Protein AF-A0ABD3V1Y6-F1 (afdb_monomer)

Nearest PDB structures (foldseek):
  3t9g-assembly1_A  TM=4.160E-01  e=3.809E-01  Caldicellulosiruptor bescii

Organism: Sinanodonta woodiana (NCBI:txid1069815)

Sequence (151 aa):
MRQFSLNNIMVISNGTMRQFSLNNMMVISNRTMRQFALNNMAVNSNGTMRQFSLSNMVVISNGTMRRFSLNNIMVISNGKMREFSLSNMVVISNGTMRQFLLNSIVVISNGTMRQFSLNNMVVISNETIFPEQYYGGHFKRDNETIFPSTI

Mean predicted aligned error: 8.96 Å

Radius of gyration: 16.03 Å; Cα contacts (8 Å, |Δi|>4): 454; chains: 1; bounding box: 45×22×50 Å

pLDDT: mean 75.28, std 14.56, range [29.75, 92.75]

Secondary structure (DSSP, 8-state):
------EEEEEEESS-EEEEEEEEEEEEESSEEEEEEEEEEEEEEEEEEEEEEEEEEEEEEEEEEEEEEEEEEEEEEEEEEEEEEEEEEEEEEEEEEEEEEEEEEEEEEES-EEEEEEEEEEEEESS-EE-SB--S-EEEESS--B-PPP-

Structure (mmCIF, N/CA/C/O backbone):
data_AF-A0ABD3V1Y6-F1
#
_entry.id   AF-A0ABD3V1Y6-F1
#
loop_
_atom_site.group_PDB
_atom_site.id
_atom_site.type_symbol
_atom_site.label_atom_id
_atom_site.label_alt_id
_atom_site.label_comp_id
_atom_site.label_asym_id
_atom_site.label_entity_id
_atom_site.label_seq_id
_atom_site.pdbx_PDB_ins_code
_atom_site.Cartn_x
_atom_site.Cartn_y
_atom_site.Cartn_z
_atom_site.occupancy
_atom_site.B_iso_or_equiv
_atom_site.auth_seq_id
_atom_site.auth_comp_id
_atom_site.auth_asym_id
_atom_site.auth_atom_id
_atom_site.pdbx_PDB_model_num
ATOM 1 N N . MET A 1 1 ? -1.406 -1.168 27.620 1.00 32.16 1 MET A N 1
ATOM 2 C CA . MET A 1 1 ? -2.220 -0.927 26.407 1.00 32.16 1 MET A CA 1
ATOM 3 C C . MET A 1 1 ? -3.362 -1.930 26.411 1.00 32.16 1 MET A C 1
ATOM 5 O O . MET A 1 1 ? -3.091 -3.091 26.677 1.00 32.16 1 MET A O 1
ATOM 9 N N . ARG A 1 2 ? -4.616 -1.504 26.213 1.00 29.75 2 ARG A N 1
ATOM 10 C CA . ARG A 1 2 ? -5.751 -2.434 26.085 1.00 29.75 2 ARG A CA 1
ATOM 11 C C . ARG A 1 2 ? -5.834 -2.874 24.625 1.00 29.75 2 ARG A C 1
ATOM 13 O O . ARG A 1 2 ? -6.000 -2.026 23.756 1.00 29.75 2 ARG A O 1
ATOM 20 N N . GLN A 1 3 ? -5.657 -4.164 24.369 1.00 36.34 3 GLN A N 1
ATOM 21 C CA . GLN A 1 3 ? -5.772 -4.744 23.0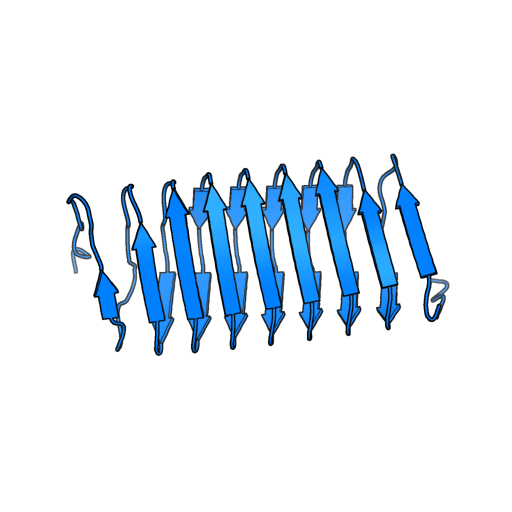35 1.00 36.34 3 GLN A CA 1
ATOM 22 C C . GLN A 1 3 ? -7.206 -5.252 22.871 1.00 36.34 3 GLN A C 1
ATOM 24 O O . GLN A 1 3 ? -7.644 -6.121 23.619 1.00 36.34 3 GLN A O 1
ATOM 29 N N . PHE A 1 4 ? -7.952 -4.665 21.939 1.00 41.97 4 PHE A N 1
ATOM 30 C CA . PHE A 1 4 ? -9.285 -5.134 21.569 1.00 41.97 4 PHE A CA 1
ATOM 31 C C . PHE A 1 4 ? -9.145 -6.066 20.364 1.00 41.97 4 PHE A C 1
ATOM 33 O O . PHE A 1 4 ? -8.499 -5.691 19.387 1.00 41.97 4 PHE A O 1
ATOM 40 N N . SER A 1 5 ? -9.728 -7.263 20.439 1.00 46.69 5 SER A N 1
ATOM 41 C CA . SER A 1 5 ? -9.890 -8.156 19.289 1.00 46.69 5 SER A CA 1
ATOM 42 C C . SER A 1 5 ? -11.350 -8.105 18.863 1.00 46.69 5 SER A C 1
ATOM 44 O O . SER A 1 5 ? -12.244 -8.383 19.662 1.00 46.69 5 SER A O 1
ATOM 46 N N . LEU A 1 6 ? -11.584 -7.668 17.633 1.00 54.22 6 LEU A N 1
ATOM 47 C CA . LEU A 1 6 ? -12.901 -7.408 17.076 1.00 54.22 6 LEU A CA 1
ATOM 48 C C . LEU A 1 6 ? -12.972 -8.111 15.718 1.00 54.22 6 LEU A C 1
ATOM 50 O O . LEU A 1 6 ? -12.095 -7.902 14.883 1.00 54.22 6 LEU A O 1
ATOM 54 N N . ASN A 1 7 ? -13.995 -8.942 15.519 1.00 60.78 7 ASN A N 1
ATOM 55 C CA . ASN A 1 7 ? -14.226 -9.682 14.277 1.00 60.78 7 ASN A CA 1
ATOM 56 C C . ASN A 1 7 ? -15.403 -9.048 13.519 1.00 60.78 7 ASN A C 1
ATOM 58 O O . ASN A 1 7 ? -16.429 -8.767 14.136 1.00 60.78 7 ASN A O 1
ATOM 62 N N . ASN A 1 8 ? -15.282 -8.877 12.197 1.00 65.94 8 ASN A N 1
ATOM 63 C CA . ASN A 1 8 ? -16.356 -8.415 11.300 1.00 65.94 8 ASN A CA 1
ATOM 64 C C . ASN A 1 8 ? -16.943 -7.044 11.669 1.00 65.94 8 ASN A C 1
ATOM 66 O O . ASN A 1 8 ? -18.152 -6.893 11.838 1.00 65.94 8 ASN A O 1
ATOM 70 N N . ILE A 1 9 ? -16.087 -6.029 11.790 1.00 74.88 9 ILE A N 1
ATOM 71 C CA . ILE A 1 9 ? -16.495 -4.673 12.184 1.00 74.88 9 ILE A CA 1
ATOM 72 C C . ILE A 1 9 ? -16.241 -3.662 11.068 1.00 74.88 9 ILE A C 1
ATOM 74 O O . ILE A 1 9 ? -15.256 -3.740 10.333 1.00 74.88 9 ILE A O 1
ATOM 78 N N . MET A 1 10 ? -17.130 -2.673 10.976 1.00 80.81 10 MET A N 1
ATOM 79 C CA . MET A 1 10 ? -16.896 -1.438 10.237 1.00 80.81 10 MET A CA 1
ATOM 80 C C . MET A 1 10 ? -16.490 -0.325 11.208 1.00 80.81 10 MET A C 1
ATOM 82 O O . MET A 1 10 ? -17.198 -0.055 12.176 1.00 80.81 10 MET A O 1
ATOM 86 N N . VAL A 1 11 ? -15.364 0.340 10.945 1.00 79.44 11 VAL A N 1
ATOM 87 C CA . VAL A 1 11 ? -14.901 1.502 11.719 1.00 79.44 11 VAL A CA 1
ATOM 88 C C . VAL A 1 11 ? -14.905 2.734 10.829 1.00 79.44 11 VAL A C 1
ATOM 90 O O . VAL A 1 11 ? -14.250 2.746 9.789 1.00 79.44 11 VAL A O 1
ATOM 93 N N . ILE A 1 12 ? -15.594 3.787 11.266 1.00 82.75 12 ILE A N 1
ATOM 94 C CA . ILE A 1 12 ? -15.594 5.097 10.610 1.00 82.75 12 ILE A CA 1
ATOM 95 C C . ILE A 1 12 ? -15.019 6.118 11.588 1.00 82.75 12 ILE A C 1
ATOM 97 O O . ILE A 1 12 ? -15.490 6.234 12.718 1.00 82.75 12 ILE A O 1
ATOM 101 N N . SER A 1 13 ? -13.991 6.859 11.172 1.00 80.69 13 SER A N 1
ATOM 102 C CA . SER A 1 13 ? -13.356 7.856 12.035 1.00 80.69 13 SER A CA 1
ATOM 103 C C . SER A 1 13 ? -12.923 9.118 11.298 1.00 80.69 13 SER A C 1
ATOM 105 O O . SER A 1 13 ? -12.153 9.083 10.338 1.00 80.69 13 SER A O 1
ATOM 107 N N . ASN A 1 14 ? -13.327 10.263 11.847 1.00 82.81 14 ASN A N 1
ATOM 108 C CA . ASN A 1 14 ? -12.812 11.585 11.474 1.00 82.81 14 ASN A CA 1
ATOM 109 C C . ASN A 1 14 ? -11.634 12.029 12.369 1.00 82.81 14 ASN A C 1
ATOM 111 O O . ASN A 1 14 ? -11.123 13.143 12.242 1.00 82.81 14 ASN A O 1
ATOM 115 N N . GLY A 1 15 ? -11.209 11.173 13.304 1.00 77.44 15 GLY A N 1
ATOM 116 C CA . GLY A 1 15 ? -10.147 11.434 14.271 1.00 77.44 15 GLY A CA 1
ATOM 117 C C . GLY A 1 15 ? -8.818 10.773 13.911 1.00 77.44 15 GLY A C 1
ATOM 118 O O . GLY A 1 15 ? -8.677 10.084 12.903 1.00 77.44 15 GLY A O 1
ATOM 119 N N . THR A 1 16 ? -7.812 10.981 14.763 1.00 80.25 16 THR A N 1
ATOM 120 C CA . THR A 1 16 ? -6.575 10.193 14.678 1.00 80.25 16 THR A CA 1
ATOM 121 C C . THR A 1 16 ? -6.826 8.815 15.278 1.00 80.25 16 THR A C 1
ATOM 123 O O . THR A 1 16 ? -7.204 8.727 16.442 1.00 80.25 16 THR A O 1
ATOM 126 N N . MET A 1 17 ? -6.559 7.752 14.521 1.00 78.75 17 MET A N 1
ATOM 127 C CA . MET A 1 17 ? -6.599 6.376 15.018 1.00 78.75 17 MET A CA 1
ATOM 128 C C . MET A 1 17 ? -5.179 5.853 15.237 1.00 78.75 17 MET A C 1
ATOM 130 O O . MET A 1 17 ? -4.288 6.058 14.405 1.00 78.75 17 MET A O 1
ATOM 134 N N . ARG A 1 18 ? -4.949 5.196 16.376 1.00 78.12 18 ARG A N 1
ATOM 135 C CA . ARG A 1 18 ? -3.648 4.632 16.754 1.00 78.12 18 ARG A CA 1
ATOM 136 C C . ARG A 1 18 ? -3.833 3.215 17.283 1.00 78.12 18 ARG A C 1
ATOM 138 O O . ARG A 1 18 ? -4.737 3.015 18.082 1.00 78.12 18 ARG A O 1
ATOM 145 N N . GLN A 1 19 ? -2.919 2.319 16.912 1.00 63.06 19 GLN A N 1
ATOM 146 C CA . GLN A 1 19 ? -2.707 1.010 17.544 1.00 63.06 19 GLN A CA 1
ATOM 147 C C . GLN A 1 19 ? -3.920 0.081 17.513 1.00 63.06 19 GLN A C 1
ATOM 149 O O . GLN A 1 19 ? -4.605 -0.103 18.516 1.00 63.06 19 GLN A O 1
ATOM 154 N N . PHE A 1 20 ? -4.127 -0.576 16.374 1.00 65.75 20 PHE A N 1
ATOM 155 C CA . PHE A 1 20 ? -5.102 -1.656 16.281 1.00 65.75 20 PHE A CA 1
ATOM 156 C C . PHE A 1 20 ? -4.499 -2.903 15.635 1.00 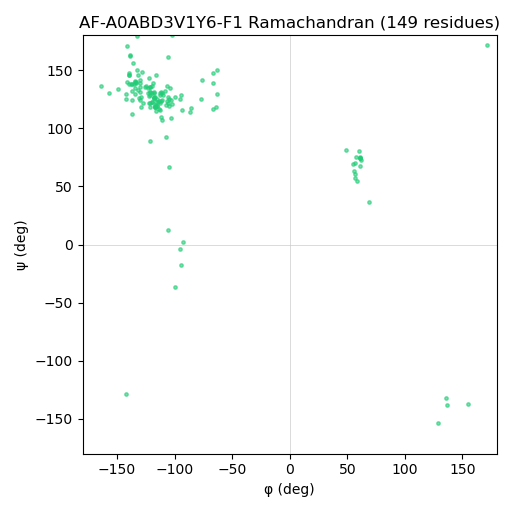65.75 20 PHE A C 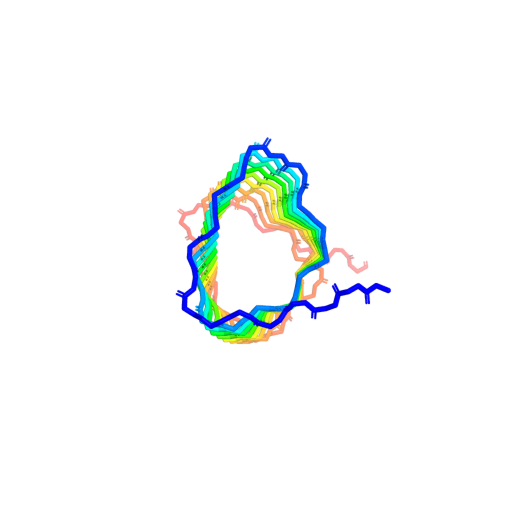1
ATOM 158 O O . PHE A 1 20 ? -3.721 -2.823 14.683 1.00 65.75 20 PHE A O 1
ATOM 165 N N . SER A 1 21 ? -4.898 -4.056 16.165 1.00 65.88 21 SER A N 1
ATOM 166 C CA . SER A 1 21 ? -4.747 -5.357 15.523 1.00 65.88 21 SER A CA 1
ATOM 167 C C . SER A 1 21 ? -6.149 -5.834 15.194 1.00 65.88 21 SER A C 1
ATOM 169 O O . SER A 1 21 ? -6.951 -5.998 16.111 1.00 65.88 21 SER A O 1
ATOM 171 N N . LEU A 1 22 ? -6.468 -5.985 13.913 1.00 66.81 22 LEU A N 1
ATOM 172 C CA . LEU A 1 22 ? -7.837 -6.248 13.467 1.00 66.81 22 LEU A CA 1
ATOM 173 C C . LEU A 1 22 ? -7.828 -7.366 12.426 1.00 66.81 22 LEU A C 1
ATOM 175 O O . LEU A 1 22 ? -6.942 -7.413 11.572 1.00 66.81 22 LEU A O 1
ATOM 179 N N . ASN A 1 23 ? -8.821 -8.247 12.505 1.00 68.88 23 ASN A N 1
ATOM 180 C CA . ASN A 1 23 ? -9.038 -9.329 11.550 1.00 68.88 23 ASN A CA 1
ATOM 181 C C . ASN A 1 23 ? -10.439 -9.172 10.948 1.00 68.88 23 ASN A C 1
ATOM 183 O O . ASN A 1 23 ? -11.397 -8.950 11.687 1.00 68.88 23 ASN A O 1
ATOM 187 N N . ASN A 1 24 ? -10.564 -9.326 9.626 1.00 68.88 24 ASN A N 1
ATOM 188 C CA . ASN A 1 24 ? -11.842 -9.289 8.901 1.00 68.88 24 ASN A CA 1
ATOM 189 C C . ASN A 1 24 ? -12.642 -7.989 9.123 1.00 68.88 24 ASN A C 1
ATOM 191 O O . ASN A 1 24 ? -13.671 -8.005 9.794 1.00 68.88 24 ASN A O 1
ATOM 195 N N . MET A 1 25 ? -12.194 -6.844 8.594 1.00 75.00 25 MET A N 1
ATOM 196 C CA . MET A 1 25 ? -12.893 -5.562 8.812 1.00 75.00 25 MET A CA 1
ATOM 197 C C . MET A 1 25 ? -12.937 -4.636 7.594 1.00 75.00 25 MET A C 1
ATOM 199 O O . MET A 1 25 ? -12.261 -4.841 6.587 1.00 75.00 25 MET A O 1
ATOM 203 N N . MET A 1 26 ? -13.730 -3.570 7.716 1.00 79.50 26 MET A N 1
ATOM 204 C CA . MET A 1 26 ? -13.686 -2.406 6.834 1.00 79.50 26 MET A CA 1
ATOM 205 C C . MET A 1 26 ? -13.366 -1.148 7.650 1.00 79.50 26 MET A C 1
ATOM 207 O O . MET A 1 26 ? -13.997 -0.892 8.675 1.00 79.50 26 MET A O 1
ATOM 211 N N . VAL A 1 27 ? -12.393 -0.349 7.207 1.00 81.38 27 VAL A N 1
ATOM 212 C CA . VAL A 1 27 ? -12.001 0.901 7.880 1.00 81.38 27 VAL A CA 1
ATOM 213 C C . VAL A 1 27 ? -12.149 2.079 6.930 1.00 81.38 27 VAL A C 1
ATOM 215 O O . VAL A 1 27 ? -11.595 2.058 5.835 1.00 81.38 27 VAL A O 1
ATOM 218 N N . ILE A 1 28 ? -12.841 3.126 7.377 1.00 83.69 28 ILE A N 1
ATOM 219 C CA . ILE A 1 28 ? -12.945 4.415 6.693 1.00 83.69 28 ILE A CA 1
ATOM 220 C C . ILE A 1 28 ? -12.371 5.501 7.607 1.00 83.69 28 ILE A C 1
ATOM 222 O O . ILE A 1 28 ? -12.827 5.680 8.739 1.00 83.69 28 ILE A O 1
ATOM 226 N N . SER A 1 29 ? -11.369 6.244 7.133 1.00 83.44 29 SER A N 1
ATOM 227 C CA . SER A 1 29 ? -10.757 7.331 7.906 1.00 83.44 29 SER A CA 1
ATOM 228 C C . SER A 1 29 ? -10.525 8.594 7.092 1.00 83.44 29 SER A C 1
ATOM 230 O O . SER A 1 29 ? -10.006 8.526 5.986 1.00 83.44 29 SER A O 1
ATOM 232 N N . ASN A 1 30 ? -10.817 9.755 7.682 1.00 85.00 30 ASN A N 1
ATOM 233 C CA . ASN A 1 30 ? -10.568 11.072 7.076 1.00 85.00 30 ASN A CA 1
ATOM 234 C C . ASN A 1 30 ? -9.368 11.824 7.683 1.00 85.00 30 ASN A C 1
ATOM 236 O O . ASN A 1 30 ? -9.222 13.031 7.483 1.00 85.00 30 ASN A O 1
ATOM 240 N N . ARG A 1 31 ? -8.526 11.160 8.489 1.00 86.12 31 ARG A N 1
ATOM 241 C CA . ARG A 1 31 ? -7.342 11.794 9.095 1.00 86.12 31 ARG A CA 1
ATOM 242 C C . ARG A 1 31 ? -6.140 10.854 9.159 1.00 86.12 31 ARG A C 1
ATOM 244 O O . ARG A 1 31 ? -5.665 10.358 8.144 1.00 86.12 31 ARG A O 1
ATOM 251 N N . THR A 1 32 ? -5.530 10.729 10.335 1.00 83.50 32 THR A N 1
ATOM 252 C CA . THR A 1 32 ? -4.256 10.044 10.512 1.00 83.50 32 THR A CA 1
ATOM 253 C C . THR A 1 32 ? -4.504 8.674 11.110 1.00 83.50 32 THR A C 1
ATOM 255 O O . THR A 1 32 ? -5.059 8.576 12.202 1.00 83.50 32 THR A O 1
ATOM 258 N N . MET A 1 33 ? -4.014 7.635 10.443 1.00 81.75 33 MET A N 1
ATOM 259 C CA . MET A 1 33 ? -3.964 6.279 10.972 1.00 81.75 33 MET A CA 1
ATOM 260 C C . MET A 1 33 ? -2.508 5.868 11.205 1.00 81.75 33 MET A C 1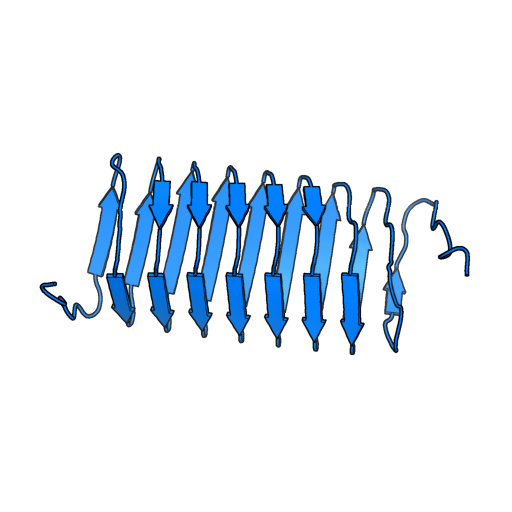
ATOM 262 O O . MET A 1 33 ? -1.646 6.074 10.345 1.00 81.75 33 MET A O 1
ATOM 266 N N . ARG A 1 34 ? -2.204 5.327 12.389 1.00 80.56 34 ARG A N 1
ATOM 267 C CA . ARG A 1 34 ? -0.853 4.872 12.753 1.00 80.56 34 ARG A CA 1
ATOM 268 C C . ARG A 1 34 ? -0.864 3.493 13.397 1.00 80.56 34 ARG A C 1
ATOM 270 O O . ARG A 1 34 ? -1.666 3.272 14.300 1.00 80.56 34 ARG A O 1
ATOM 277 N N . GLN A 1 35 ? 0.123 2.671 13.037 1.00 72.56 35 GLN A N 1
ATOM 278 C CA . GLN A 1 35 ? 0.445 1.401 13.702 1.00 72.56 35 GLN A CA 1
ATOM 279 C C . GLN A 1 35 ? -0.708 0.402 13.647 1.00 72.56 35 GLN A C 1
ATOM 281 O O . GLN A 1 35 ? -1.409 0.187 14.634 1.00 72.56 35 GLN A O 1
ATOM 286 N N . PHE A 1 36 ? -0.897 -0.193 12.477 1.00 69.50 36 PHE A N 1
ATOM 287 C CA . PHE A 1 36 ? -1.932 -1.195 12.262 1.00 69.50 36 PHE A CA 1
ATOM 288 C C . PHE A 1 36 ? -1.320 -2.499 11.753 1.00 69.50 36 PHE A C 1
ATOM 290 O O . PHE A 1 36 ? -0.496 -2.490 10.834 1.00 69.50 36 PHE A O 1
ATOM 297 N N . ALA A 1 37 ? -1.755 -3.609 12.341 1.00 70.31 37 ALA A N 1
ATOM 298 C CA . ALA A 1 37 ? -1.544 -4.952 11.817 1.00 70.31 37 ALA A CA 1
ATOM 299 C C . ALA A 1 37 ? -2.909 -5.512 11.415 1.00 70.31 37 ALA A C 1
ATOM 301 O O . ALA A 1 37 ? -3.800 -5.605 12.262 1.00 70.31 37 ALA A O 1
ATOM 302 N N . LEU A 1 38 ? -3.098 -5.794 10.127 1.00 69.56 38 LEU A N 1
ATOM 303 C CA . LEU A 1 38 ? -4.418 -6.115 9.584 1.00 69.56 38 LEU A CA 1
ATOM 304 C C . LEU A 1 38 ? -4.342 -7.330 8.666 1.00 69.56 38 LEU A C 1
ATOM 306 O O . LEU A 1 38 ? -3.468 -7.399 7.800 1.00 69.56 38 LEU A O 1
ATOM 310 N N . ASN A 1 39 ? -5.294 -8.242 8.833 1.00 74.50 39 ASN A N 1
ATOM 311 C CA . ASN A 1 39 ? -5.468 -9.400 7.963 1.00 74.50 39 ASN A CA 1
ATOM 312 C C . ASN A 1 39 ? -6.901 -9.421 7.419 1.00 74.50 39 ASN A C 1
ATOM 314 O O . ASN A 1 39 ? -7.848 -9.226 8.187 1.00 74.50 39 ASN A O 1
ATOM 318 N N . ASN A 1 40 ? -7.056 -9.696 6.119 1.00 73.69 40 ASN A N 1
ATOM 319 C CA . ASN A 1 40 ? -8.352 -9.824 5.438 1.00 73.69 40 ASN A CA 1
ATOM 320 C C . ASN A 1 40 ? -9.248 -8.577 5.572 1.00 73.69 40 ASN A C 1
ATOM 322 O O . ASN A 1 40 ? -10.335 -8.649 6.142 1.00 73.69 40 ASN A O 1
ATOM 326 N N . MET A 1 41 ? -8.822 -7.404 5.101 1.00 77.81 41 MET A N 1
ATOM 327 C CA . MET A 1 41 ? -9.613 -6.175 5.283 1.00 77.81 41 MET A CA 1
ATOM 328 C C . MET A 1 41 ? -9.647 -5.260 4.058 1.00 77.81 41 MET A C 1
ATOM 330 O O . MET A 1 41 ? -8.801 -5.328 3.165 1.00 77.81 41 MET A O 1
ATOM 334 N N . ALA A 1 42 ? -10.615 -4.342 4.071 1.00 82.38 42 ALA A N 1
ATOM 335 C CA . ALA A 1 42 ? -10.689 -3.203 3.164 1.00 82.38 42 ALA A CA 1
ATOM 336 C C . ALA A 1 42 ? -10.435 -1.895 3.931 1.00 82.38 42 ALA A C 1
ATOM 338 O O . ALA A 1 42 ? -11.048 -1.642 4.969 1.00 82.38 42 ALA A O 1
ATOM 339 N N . VAL A 1 43 ? -9.539 -1.046 3.426 1.00 84.12 43 VAL A N 1
ATOM 340 C CA . VAL A 1 43 ? -9.232 0.264 4.022 1.00 84.12 43 VAL A CA 1
ATOM 341 C C . VAL A 1 43 ? -9.491 1.360 3.000 1.00 84.12 43 VAL A C 1
ATOM 343 O O . VAL A 1 43 ? -8.939 1.321 1.906 1.00 84.12 43 VAL A O 1
ATOM 346 N N . ASN A 1 44 ? -10.280 2.361 3.380 1.00 87.88 44 ASN A N 1
ATOM 347 C CA . ASN A 1 44 ? -10.435 3.616 2.659 1.00 87.88 44 ASN A CA 1
ATOM 348 C C . ASN A 1 44 ? -9.947 4.771 3.544 1.00 87.88 44 ASN A C 1
ATOM 350 O O . ASN A 1 44 ? -10.463 4.997 4.639 1.00 87.88 44 ASN A O 1
ATOM 354 N N . SER A 1 45 ? -8.929 5.494 3.091 1.00 86.94 45 SER A N 1
ATOM 355 C CA . SER A 1 45 ? -8.331 6.588 3.849 1.00 86.94 45 SER A CA 1
ATOM 356 C C . SER A 1 45 ? -8.230 7.855 3.020 1.00 86.94 45 SER A C 1
ATOM 358 O O . SER A 1 45 ? -7.574 7.868 1.985 1.00 86.94 45 SER A O 1
ATOM 360 N N . ASN A 1 46 ? -8.747 8.960 3.542 1.00 89.44 46 ASN A N 1
ATOM 361 C CA . ASN A 1 46 ? -8.431 10.304 3.084 1.00 89.44 46 ASN A CA 1
ATOM 362 C C . ASN A 1 46 ? -7.548 10.996 4.132 1.00 89.44 46 ASN A C 1
ATOM 364 O O . ASN A 1 46 ? -8.045 11.541 5.113 1.00 89.44 46 ASN A O 1
ATOM 368 N N . GLY A 1 47 ? -6.225 10.910 3.989 1.00 88.19 47 GLY A N 1
ATOM 369 C CA . GLY A 1 47 ? -5.302 11.487 4.964 1.00 88.19 47 GLY A CA 1
ATOM 370 C C . GLY A 1 47 ? -3.929 10.824 5.010 1.00 88.19 47 GLY A C 1
ATOM 371 O O . GLY A 1 47 ? -3.293 10.585 3.986 1.00 88.19 47 GLY A O 1
ATOM 372 N N . THR A 1 48 ? -3.406 10.602 6.218 1.00 87.81 48 THR A N 1
ATOM 373 C CA . THR A 1 48 ? -2.048 10.068 6.411 1.00 87.81 48 THR A CA 1
ATOM 374 C C . THR A 1 48 ? -2.083 8.694 7.064 1.00 87.81 48 THR A C 1
ATOM 376 O O . THR A 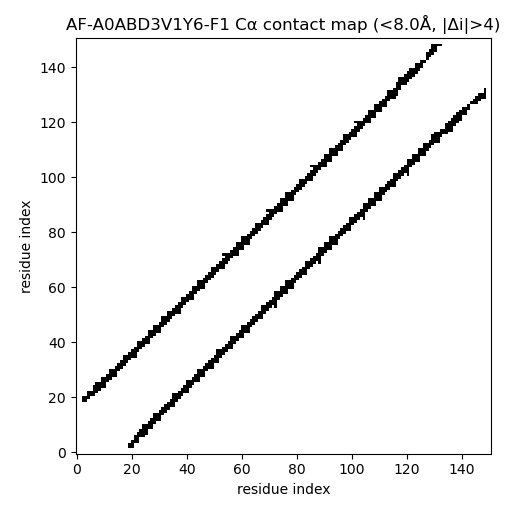1 48 ? -2.474 8.576 8.223 1.00 87.81 48 THR A O 1
ATOM 379 N N . MET A 1 49 ? -1.564 7.676 6.382 1.00 87.00 49 MET A N 1
ATOM 380 C CA . MET A 1 49 ? -1.365 6.339 6.941 1.00 87.00 49 MET A CA 1
ATOM 381 C C . MET A 1 49 ? 0.122 6.056 7.172 1.00 87.00 49 MET A C 1
ATOM 383 O O . MET A 1 49 ? 0.962 6.321 6.306 1.00 87.00 49 MET A O 1
ATOM 387 N N . ARG A 1 50 ? 0.476 5.548 8.358 1.00 86.62 50 ARG A N 1
ATOM 388 C CA . ARG A 1 50 ? 1.870 5.243 8.725 1.00 86.62 50 ARG A CA 1
ATOM 389 C C . ARG A 1 50 ? 2.008 3.918 9.459 1.00 86.62 50 ARG A C 1
ATOM 391 O O . ARG A 1 50 ? 1.269 3.692 10.414 1.00 86.62 50 ARG A O 1
ATOM 398 N N . GLN A 1 51 ? 3.043 3.151 9.113 1.00 82.25 51 GLN A N 1
ATOM 399 C CA . GLN A 1 51 ? 3.451 1.927 9.819 1.00 82.25 51 GLN A CA 1
ATOM 400 C C . GLN A 1 51 ? 2.352 0.863 9.810 1.00 82.25 51 GLN A C 1
ATOM 402 O O . GLN A 1 51 ? 1.671 0.648 10.812 1.00 82.25 51 GLN A O 1
ATOM 407 N N . PHE A 1 52 ? 2.167 0.232 8.659 1.00 78.38 52 PHE A N 1
ATOM 408 C CA . PHE A 1 52 ? 1.150 -0.795 8.462 1.00 78.38 52 PHE A CA 1
ATOM 409 C C . PHE A 1 52 ? 1.802 -2.102 8.015 1.00 78.38 52 PHE A C 1
ATOM 411 O O . PHE A 1 52 ? 2.667 -2.101 7.138 1.00 78.38 52 PHE A O 1
ATOM 418 N N . SER A 1 53 ? 1.360 -3.207 8.606 1.00 80.75 53 SER A N 1
ATOM 419 C CA . SER A 1 53 ? 1.654 -4.559 8.131 1.00 80.75 53 SER A CA 1
ATOM 420 C C . SER A 1 53 ? 0.341 -5.213 7.744 1.00 80.75 53 SER A C 1
ATOM 422 O O . SER A 1 53 ? -0.551 -5.335 8.583 1.00 80.75 53 SER A O 1
ATOM 424 N N . LEU A 1 54 ? 0.208 -5.577 6.474 1.00 78.38 54 LEU A N 1
ATOM 425 C CA . LEU A 1 54 ? -1.061 -5.972 5.882 1.00 78.38 54 LEU A CA 1
ATOM 426 C C . LEU A 1 54 ? -0.917 -7.302 5.142 1.00 78.38 54 LEU A C 1
ATOM 428 O O . LEU A 1 54 ? 0.046 -7.487 4.394 1.00 78.38 54 LEU A O 1
ATOM 432 N N . SER A 1 55 ? -1.909 -8.183 5.282 1.00 83.25 55 SER A N 1
ATOM 433 C CA . SER A 1 55 ? -2.032 -9.383 4.446 1.00 83.25 55 SER A CA 1
ATOM 434 C C . SER A 1 55 ? -3.456 -9.581 3.918 1.00 83.25 55 SER A C 1
ATOM 436 O O . SER A 1 55 ? -4.416 -9.375 4.663 1.00 83.25 55 SER A O 1
ATOM 438 N N . ASN A 1 56 ? -3.593 -9.978 2.645 1.00 81.44 56 ASN A N 1
ATOM 439 C CA . ASN A 1 56 ? -4.874 -10.266 1.974 1.00 81.44 56 ASN A CA 1
ATOM 440 C C . ASN A 1 56 ? -5.871 -9.092 2.023 1.00 81.44 56 ASN A C 1
ATOM 442 O O . ASN A 1 56 ? -6.915 -9.169 2.666 1.00 81.44 56 ASN A O 1
ATOM 446 N N . MET A 1 57 ? -5.541 -7.954 1.413 1.00 83.25 57 MET A N 1
ATOM 447 C CA . MET A 1 57 ? -6.284 -6.697 1.618 1.00 83.25 57 MET A CA 1
ATOM 448 C C . MET A 1 57 ? -6.502 -5.888 0.343 1.00 83.25 57 MET A C 1
ATOM 450 O O . MET A 1 57 ? -5.772 -6.013 -0.640 1.00 83.25 57 MET A O 1
ATOM 454 N N . VAL A 1 58 ? -7.462 -4.966 0.427 1.00 86.31 58 VAL A N 1
ATOM 455 C CA . VAL A 1 58 ? -7.633 -3.861 -0.521 1.00 86.31 58 VAL A CA 1
ATOM 456 C C . VAL A 1 58 ? -7.436 -2.539 0.219 1.00 86.31 58 VAL A C 1
ATOM 458 O O . VAL A 1 58 ? -8.070 -2.290 1.246 1.00 86.31 58 VAL A O 1
ATOM 461 N N . VAL A 1 59 ? -6.557 -1.680 -0.295 1.00 86.94 59 VAL A N 1
ATOM 462 C CA . VAL A 1 59 ? -6.280 -0.352 0.270 1.00 86.94 59 VAL A CA 1
ATOM 463 C C . VAL A 1 59 ? -6.566 0.716 -0.774 1.00 86.94 59 VAL A C 1
ATOM 465 O O . VAL A 1 59 ? -5.944 0.733 -1.831 1.00 86.94 59 VAL A O 1
ATOM 468 N N . ILE A 1 60 ? -7.464 1.638 -0.445 1.00 90.56 60 ILE A N 1
ATOM 469 C CA . ILE A 1 60 ? -7.743 2.852 -1.209 1.00 90.56 60 ILE A CA 1
ATOM 470 C C . ILE A 1 60 ? -7.300 4.041 -0.360 1.00 90.56 60 ILE A C 1
ATOM 472 O O . ILE A 1 60 ? -7.736 4.204 0.781 1.00 90.56 60 ILE A O 1
ATOM 476 N N . SER A 1 61 ? -6.409 4.869 -0.896 1.00 89.88 61 SER A N 1
ATOM 477 C CA . SER A 1 61 ? -5.847 6.000 -0.162 1.00 89.88 61 SER A CA 1
ATOM 478 C C . SER A 1 61 ? -5.773 7.261 -1.005 1.00 89.88 61 SER A C 1
ATOM 480 O O . SER A 1 61 ? -5.059 7.303 -2.000 1.00 89.88 61 SER A O 1
ATOM 482 N N . ASN A 1 62 ? -6.382 8.334 -0.513 1.00 92.06 62 ASN A N 1
ATOM 483 C CA . ASN A 1 62 ? -6.126 9.696 -0.959 1.00 92.06 62 ASN A CA 1
ATOM 484 C C . ASN A 1 62 ? -5.250 10.390 0.092 1.00 92.06 62 ASN A C 1
ATOM 486 O O . ASN A 1 62 ? -5.697 10.663 1.204 1.00 92.06 62 ASN A O 1
ATOM 490 N N . GLY A 1 63 ? -3.978 10.639 -0.221 1.00 91.19 63 GLY A N 1
ATOM 491 C CA . GLY A 1 63 ? -3.057 11.340 0.673 1.00 91.19 63 GLY A CA 1
ATOM 492 C C . GLY A 1 63 ? -1.675 10.702 0.776 1.00 91.19 63 GLY A C 1
ATOM 493 O O . GLY A 1 63 ? -1.006 10.466 -0.225 1.00 91.19 63 GLY A O 1
ATOM 494 N N . THR A 1 64 ? -1.173 10.520 1.999 1.00 91.56 64 THR A N 1
ATOM 495 C CA . THR A 1 64 ? 0.208 10.064 2.236 1.00 91.56 64 THR A CA 1
ATOM 496 C C . THR A 1 64 ? 0.241 8.705 2.919 1.00 91.56 64 THR A C 1
ATOM 498 O O . THR A 1 64 ? -0.226 8.572 4.049 1.00 91.56 64 THR A O 1
ATOM 501 N N . MET A 1 65 ? 0.905 7.733 2.298 1.00 91.19 65 MET A N 1
ATOM 502 C CA . MET A 1 65 ? 1.199 6.425 2.879 1.00 91.19 65 MET A CA 1
ATOM 503 C C . MET A 1 65 ? 2.702 6.253 3.105 1.00 91.19 65 MET A C 1
ATOM 505 O O . MET A 1 65 ? 3.512 6.527 2.216 1.00 91.19 65 MET A O 1
ATOM 509 N N . ARG A 1 66 ? 3.096 5.825 4.311 1.00 90.81 66 ARG A N 1
ATOM 510 C CA . ARG A 1 66 ? 4.506 5.601 4.667 1.00 90.81 66 ARG A CA 1
ATOM 511 C C . ARG A 1 66 ? 4.727 4.320 5.457 1.00 90.81 66 ARG A C 1
ATOM 513 O O . ARG A 1 66 ? 4.023 4.105 6.445 1.00 90.81 66 ARG A O 1
ATOM 520 N N . ARG A 1 67 ? 5.791 3.583 5.128 1.00 87.12 67 ARG A N 1
ATOM 521 C CA . ARG A 1 67 ? 6.265 2.400 5.872 1.00 87.12 67 ARG A CA 1
ATOM 522 C C . ARG A 1 67 ? 5.217 1.297 5.904 1.00 87.12 67 ARG A C 1
ATOM 524 O O . ARG A 1 67 ? 4.556 1.095 6.923 1.00 87.12 67 ARG A O 1
ATOM 531 N N . PHE A 1 68 ? 5.062 0.626 4.775 1.00 84.38 68 PHE A N 1
ATOM 532 C CA . PHE A 1 68 ? 4.119 -0.472 4.614 1.00 84.38 68 PHE A CA 1
ATOM 533 C C . PHE A 1 68 ? 4.850 -1.764 4.258 1.00 84.38 68 PHE A C 1
ATOM 535 O O . PHE A 1 68 ? 5.768 -1.762 3.440 1.00 84.38 68 PHE A O 1
ATOM 542 N N . SER A 1 69 ? 4.405 -2.862 4.858 1.00 85.06 69 SER A N 1
ATOM 543 C CA . SER A 1 69 ? 4.751 -4.218 4.442 1.00 85.06 69 SER A CA 1
ATOM 544 C C . SER A 1 69 ? 3.471 -4.912 4.004 1.00 85.06 69 SER A C 1
ATOM 546 O O . SER A 1 69 ? 2.545 -5.032 4.808 1.00 85.06 69 SER A O 1
ATOM 548 N N . LEU A 1 70 ? 3.398 -5.314 2.737 1.00 82.31 70 LEU A N 1
ATOM 549 C CA . LEU A 1 70 ? 2.182 -5.826 2.110 1.00 82.31 70 LEU A CA 1
ATOM 550 C C . LEU A 1 70 ? 2.428 -7.200 1.484 1.00 82.31 70 LEU A C 1
ATOM 552 O O . LEU A 1 70 ? 3.414 -7.388 0.770 1.00 82.31 70 LEU A O 1
ATOM 556 N N . ASN A 1 71 ? 1.495 -8.123 1.700 1.00 85.50 71 ASN A N 1
ATOM 557 C CA . ASN A 1 71 ? 1.481 -9.425 1.040 1.00 85.50 71 ASN A CA 1
ATOM 558 C C . ASN A 1 71 ? 0.073 -9.756 0.523 1.00 85.50 71 ASN A C 1
ATOM 560 O O . ASN A 1 71 ? -0.879 -9.677 1.302 1.00 85.50 71 ASN A O 1
ATOM 564 N N . ASN A 1 72 ? -0.057 -10.146 -0.750 1.00 84.38 72 ASN A N 1
ATOM 565 C CA . ASN A 1 72 ? -1.332 -10.474 -1.410 1.00 84.38 72 ASN A CA 1
ATOM 566 C C . ASN A 1 72 ? -2.357 -9.327 -1.346 1.00 84.38 72 ASN A C 1
ATOM 568 O O . ASN A 1 72 ? -3.443 -9.467 -0.780 1.00 84.38 72 ASN A O 1
ATOM 572 N N . ILE A 1 73 ? -2.002 -8.148 -1.852 1.00 83.94 73 ILE A N 1
ATOM 573 C CA . ILE A 1 73 ? -2.804 -6.927 -1.682 1.00 83.94 73 ILE A CA 1
ATOM 574 C C . ILE A 1 73 ? -2.988 -6.178 -3.003 1.00 83.94 73 ILE A C 1
ATOM 576 O O . ILE A 1 73 ? -2.136 -6.183 -3.894 1.00 83.94 73 ILE A O 1
ATOM 580 N N . MET A 1 74 ? -4.119 -5.481 -3.092 1.00 88.19 74 MET A N 1
ATOM 581 C CA . MET A 1 74 ? -4.362 -4.444 -4.087 1.00 88.19 74 MET A CA 1
ATOM 582 C C . MET A 1 74 ? -4.287 -3.063 -3.430 1.00 88.19 74 MET A C 1
ATOM 584 O O . MET A 1 74 ? -4.967 -2.805 -2.434 1.00 88.19 74 MET A O 1
ATOM 588 N N . VAL A 1 75 ? -3.472 -2.167 -3.989 1.00 88.19 75 VAL A N 1
ATOM 589 C CA . VAL A 1 75 ? -3.350 -0.775 -3.533 1.00 88.19 75 VAL A CA 1
ATOM 590 C C . VAL A 1 75 ? -3.775 0.171 -4.643 1.00 88.19 75 VAL A C 1
ATOM 592 O O . VAL A 1 75 ? -3.221 0.127 -5.737 1.00 88.19 75 VAL A O 1
ATOM 595 N N . ILE A 1 76 ? -4.702 1.071 -4.331 1.00 91.38 76 ILE A N 1
ATOM 596 C CA . ILE A 1 76 ? -5.068 2.215 -5.161 1.00 91.38 76 ILE A CA 1
ATOM 597 C C . ILE A 1 76 ? -4.734 3.478 -4.372 1.00 91.38 76 ILE A C 1
ATOM 599 O O . ILE A 1 76 ? -5.266 3.707 -3.285 1.00 91.38 76 ILE A O 1
ATOM 603 N N . SER A 1 77 ? -3.838 4.301 -4.904 1.00 90.50 77 SER A N 1
ATOM 604 C CA . SER A 1 77 ? -3.360 5.501 -4.225 1.00 90.50 77 SER A CA 1
ATOM 605 C C . SER A 1 77 ? -3.437 6.729 -5.114 1.00 90.50 77 SER A C 1
ATOM 607 O O . SER A 1 77 ? -2.896 6.735 -6.215 1.00 90.50 77 SER A O 1
ATOM 609 N N . ASN A 1 78 ? -4.000 7.810 -4.584 1.00 92.75 78 ASN A N 1
ATOM 610 C CA . ASN A 1 78 ? -3.789 9.156 -5.093 1.00 92.75 78 ASN A CA 1
ATOM 611 C C . ASN A 1 78 ? -2.969 9.957 -4.072 1.00 92.75 78 ASN A C 1
ATOM 613 O O . ASN A 1 78 ? -3.461 10.301 -2.994 1.00 92.75 78 ASN A O 1
ATOM 617 N N . GLY A 1 79 ? -1.700 10.220 -4.379 1.00 90.62 79 GLY A N 1
ATOM 618 C CA . GLY A 1 79 ? -0.809 11.003 -3.526 1.00 90.62 79 GLY A CA 1
ATOM 619 C C . GLY A 1 79 ? 0.593 10.414 -3.378 1.00 90.62 79 GLY A C 1
ATOM 620 O O . GLY A 1 79 ? 1.227 10.028 -4.355 1.00 90.62 79 GLY A O 1
ATOM 621 N N . LYS A 1 80 ? 1.139 10.429 -2.157 1.00 91.69 80 LYS A N 1
ATOM 622 C CA . LYS A 1 80 ? 2.545 10.079 -1.890 1.00 91.69 80 LYS A CA 1
ATOM 623 C C . LYS A 1 80 ? 2.650 8.723 -1.207 1.00 91.69 80 LYS A C 1
ATOM 625 O O . LYS A 1 80 ? 2.193 8.578 -0.074 1.00 91.69 80 LYS A O 1
ATOM 630 N N . MET A 1 81 ? 3.346 7.783 -1.837 1.00 90.88 81 MET A N 1
ATOM 631 C CA . MET A 1 81 ? 3.706 6.493 -1.256 1.00 90.88 81 MET A CA 1
ATOM 632 C C . MET A 1 81 ? 5.217 6.394 -1.052 1.00 90.88 81 MET A C 1
ATOM 634 O O . MET A 1 81 ? 6.001 6.660 -1.966 1.00 90.88 81 MET A O 1
ATOM 638 N N . ARG A 1 82 ? 5.639 6.034 0.162 1.00 90.00 82 ARG A N 1
ATOM 639 C CA . ARG A 1 82 ? 7.057 5.933 0.515 1.00 90.00 82 ARG A CA 1
ATOM 640 C C . ARG A 1 82 ? 7.362 4.741 1.419 1.00 90.00 82 ARG A C 1
ATOM 642 O O . ARG A 1 82 ? 6.638 4.526 2.389 1.00 90.00 82 ARG A O 1
ATOM 649 N N . GLU A 1 83 ? 8.485 4.071 1.162 1.00 86.25 83 GLU A N 1
ATOM 650 C CA . GLU A 1 83 ? 9.020 2.966 1.979 1.00 86.25 83 GLU A CA 1
ATOM 651 C C . GLU A 1 83 ? 8.043 1.785 2.040 1.00 86.25 83 GLU A C 1
ATOM 653 O O . GLU A 1 83 ? 7.361 1.570 3.044 1.00 86.25 83 GLU A O 1
ATOM 658 N N . PHE A 1 84 ? 7.952 1.044 0.941 1.00 84.25 84 PHE A N 1
ATOM 659 C CA . PHE A 1 84 ? 7.075 -0.118 0.820 1.00 84.25 84 PHE A CA 1
ATOM 660 C C . PHE A 1 84 ? 7.886 -1.379 0.531 1.00 84.25 84 PHE A C 1
ATOM 662 O O . PHE A 1 84 ? 8.771 -1.377 -0.322 1.00 84.25 84 PHE A O 1
ATOM 669 N N . SER A 1 85 ? 7.542 -2.460 1.222 1.00 83.94 85 SER A N 1
ATOM 670 C CA . SER A 1 85 ? 7.957 -3.818 0.879 1.00 83.94 85 SER A CA 1
ATOM 671 C C . SER A 1 85 ? 6.725 -4.597 0.450 1.00 83.94 85 SER A C 1
ATOM 673 O O . SER A 1 85 ? 5.744 -4.654 1.196 1.00 83.94 85 SER A O 1
ATOM 675 N N . LEU A 1 86 ? 6.749 -5.126 -0.767 1.00 81.06 86 LEU A N 1
ATOM 676 C CA . LEU A 1 86 ? 5.584 -5.661 -1.449 1.00 81.06 86 LEU A CA 1
ATOM 677 C C . LEU A 1 86 ? 5.864 -7.065 -2.000 1.00 81.06 86 LEU A C 1
ATOM 679 O O . LEU A 1 86 ? 6.884 -7.281 -2.658 1.00 81.06 86 LEU A O 1
ATOM 683 N N . SER A 1 87 ? 4.917 -7.986 -1.812 1.00 84.25 87 SER A N 1
ATOM 684 C CA . SER A 1 87 ? 4.939 -9.330 -2.406 1.00 84.25 87 SER A CA 1
ATOM 685 C C . SER A 1 87 ? 3.559 -9.721 -2.937 1.00 84.25 87 SER A C 1
ATOM 687 O O . SER A 1 87 ? 2.578 -9.570 -2.209 1.00 84.25 87 SER A O 1
ATOM 689 N N . ASN A 1 88 ? 3.480 -10.236 -4.171 1.00 82.19 88 ASN A N 1
ATOM 690 C CA . ASN A 1 88 ? 2.236 -10.674 -4.831 1.00 82.19 88 ASN A CA 1
ATOM 691 C C . ASN A 1 88 ? 1.160 -9.576 -4.871 1.00 82.19 88 ASN A C 1
ATOM 693 O O . ASN A 1 88 ? 0.156 -9.638 -4.159 1.00 82.19 88 ASN A O 1
ATOM 697 N N . MET A 1 89 ? 1.387 -8.527 -5.662 1.00 84.19 89 MET A N 1
ATOM 698 C CA . MET A 1 89 ? 0.604 -7.289 -5.551 1.00 84.19 89 MET A CA 1
ATOM 699 C C . MET A 1 89 ? 0.164 -6.702 -6.881 1.00 84.19 89 MET A C 1
ATOM 701 O O . MET A 1 89 ? 0.846 -6.824 -7.898 1.00 84.19 89 MET A O 1
ATOM 705 N N . VAL A 1 90 ? -0.912 -5.920 -6.805 1.00 86.31 90 VAL A N 1
ATOM 706 C CA . VAL A 1 90 ? -1.265 -4.922 -7.818 1.00 86.31 90 VAL A CA 1
ATOM 707 C C . VAL A 1 90 ? -1.247 -3.537 -7.175 1.00 86.31 90 VAL A C 1
ATOM 709 O O . VAL A 1 90 ? -1.914 -3.306 -6.164 1.00 86.31 90 VAL A O 1
ATOM 712 N N . VAL A 1 91 ? -0.487 -2.610 -7.757 1.00 86.12 91 VAL A N 1
ATOM 713 C CA . VAL A 1 91 ? -0.403 -1.214 -7.311 1.00 86.12 91 VAL A CA 1
ATOM 714 C C . VAL A 1 91 ? -0.848 -0.295 -8.436 1.00 86.12 91 VAL A C 1
ATOM 716 O O . VAL A 1 91 ? -0.256 -0.294 -9.509 1.00 86.12 91 VAL A O 1
ATOM 719 N N . ILE A 1 92 ? -1.856 0.525 -8.164 1.00 89.25 92 ILE A N 1
ATOM 720 C CA . ILE A 1 92 ? -2.311 1.602 -9.037 1.00 89.25 92 ILE A CA 1
ATOM 721 C C . ILE A 1 92 ? -2.063 2.916 -8.305 1.00 89.25 92 ILE A C 1
ATOM 723 O O . ILE A 1 92 ? -2.591 3.139 -7.215 1.00 89.25 92 ILE A O 1
ATOM 727 N N . SER A 1 93 ? -1.244 3.790 -8.883 1.00 87.69 93 SER A N 1
ATOM 728 C CA . SER A 1 93 ? -0.865 5.053 -8.254 1.00 87.69 93 SER A CA 1
ATOM 729 C C . SER A 1 93 ? -1.010 6.230 -9.203 1.00 87.69 93 SER A C 1
ATOM 731 O O . SER A 1 93 ? -0.489 6.215 -10.314 1.00 87.69 93 SER A O 1
ATOM 733 N N . ASN A 1 94 ? -1.630 7.298 -8.716 1.00 90.19 94 ASN A N 1
ATOM 734 C CA . ASN A 1 94 ? -1.521 8.635 -9.280 1.00 90.19 94 ASN A CA 1
ATOM 735 C C . ASN A 1 94 ? -0.758 9.507 -8.271 1.00 90.19 94 ASN A C 1
ATOM 737 O O . ASN A 1 94 ? -1.245 9.752 -7.167 1.00 90.19 94 ASN A O 1
ATOM 741 N N . GLY A 1 95 ? 0.476 9.894 -8.593 1.00 87.25 95 GLY A N 1
ATOM 742 C CA . GLY A 1 95 ? 1.351 10.646 -7.689 1.00 87.25 95 GLY A CA 1
ATOM 743 C C . GLY A 1 95 ? 2.745 10.042 -7.509 1.00 87.25 95 GLY A C 1
ATOM 744 O O . GLY A 1 95 ? 3.280 9.386 -8.396 1.00 87.25 95 GLY A O 1
ATOM 745 N N . THR A 1 96 ? 3.387 10.307 -6.371 1.00 87.50 96 THR A N 1
ATOM 746 C CA . THR A 1 96 ? 4.805 9.966 -6.164 1.00 87.50 96 THR A CA 1
ATOM 747 C C . THR A 1 96 ? 4.971 8.630 -5.450 1.00 87.50 96 THR A C 1
ATOM 749 O O . THR A 1 96 ? 4.518 8.483 -4.313 1.00 87.50 96 THR A O 1
ATOM 752 N N . MET A 1 97 ? 5.728 7.713 -6.056 1.00 87.00 97 MET A N 1
ATOM 753 C CA . MET A 1 97 ? 6.203 6.478 -5.430 1.00 87.00 97 MET A CA 1
ATOM 754 C C . MET A 1 97 ? 7.714 6.521 -5.202 1.00 87.00 97 MET A C 1
ATOM 756 O O . MET A 1 97 ? 8.485 6.818 -6.116 1.00 87.00 97 MET A O 1
ATOM 760 N N . ARG A 1 98 ? 8.149 6.225 -3.974 1.00 85.50 98 ARG A N 1
ATOM 761 C CA . ARG A 1 98 ? 9.566 6.231 -3.595 1.00 85.50 98 ARG A CA 1
ATOM 762 C C . ARG A 1 98 ? 9.941 5.072 -2.670 1.00 85.50 98 ARG A C 1
ATOM 764 O O . ARG A 1 98 ? 9.236 4.849 -1.690 1.00 85.50 98 ARG A O 1
ATOM 771 N N . GLN A 1 99 ? 11.097 4.441 -2.895 1.00 80.94 99 GLN A N 1
ATOM 772 C CA . GLN A 1 99 ? 11.667 3.399 -2.019 1.00 80.94 99 GLN A CA 1
ATOM 773 C C . GLN A 1 99 ? 10.763 2.168 -1.918 1.00 80.94 99 GLN A C 1
ATOM 775 O O . GLN A 1 99 ? 10.103 1.953 -0.899 1.00 80.94 99 GLN A O 1
ATOM 780 N N . PHE A 1 100 ? 10.717 1.388 -2.996 1.00 79.06 100 PHE A N 1
ATOM 781 C CA . PHE A 1 100 ? 9.915 0.168 -3.081 1.00 79.06 100 PHE A CA 1
ATOM 782 C C . PHE A 1 100 ? 10.796 -1.067 -3.290 1.00 79.06 100 PHE A C 1
ATOM 784 O O . PHE A 1 100 ? 11.647 -1.088 -4.178 1.00 79.06 100 PHE A O 1
ATOM 791 N N . LEU A 1 101 ? 10.550 -2.104 -2.491 1.00 77.62 101 LEU A N 1
ATOM 792 C CA . LEU A 1 101 ? 11.065 -3.457 -2.697 1.00 77.62 101 LEU A CA 1
ATOM 793 C C . LEU A 1 101 ? 9.914 -4.328 -3.187 1.00 77.62 101 LEU A C 1
ATOM 795 O O . LEU A 1 101 ? 8.879 -4.397 -2.522 1.00 77.62 101 LEU A O 1
ATOM 799 N N . LEU A 1 102 ? 10.071 -4.930 -4.364 1.00 74.38 102 LEU A N 1
ATOM 800 C CA . LEU A 1 102 ? 8.957 -5.483 -5.125 1.00 74.38 102 LEU A CA 1
ATOM 801 C C .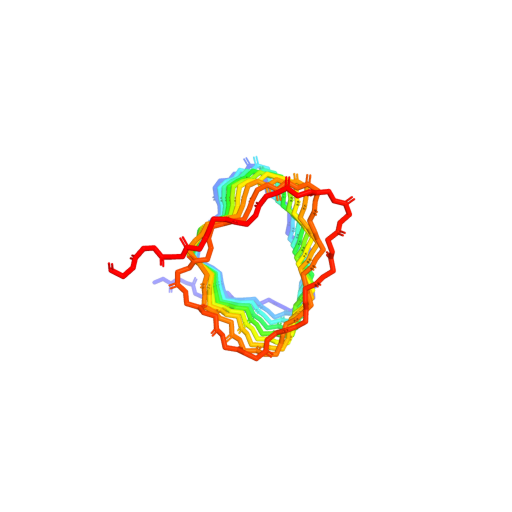 LEU A 1 102 ? 9.246 -6.921 -5.568 1.00 74.38 102 LEU A C 1
ATOM 803 O O . LEU A 1 102 ? 10.240 -7.155 -6.253 1.00 74.38 102 LEU A O 1
ATOM 807 N N . ASN A 1 103 ? 8.365 -7.864 -5.218 1.00 78.44 103 ASN A N 1
ATOM 808 C CA . ASN A 1 103 ? 8.432 -9.256 -5.673 1.00 78.44 103 ASN A CA 1
ATOM 809 C C . ASN A 1 103 ? 7.089 -9.737 -6.251 1.00 78.44 103 ASN A C 1
ATOM 811 O O . ASN A 1 103 ? 6.103 -9.802 -5.516 1.00 78.44 103 ASN A O 1
ATOM 815 N N . SER A 1 104 ? 7.058 -10.118 -7.534 1.00 75.56 104 SER A N 1
ATOM 816 C CA . SER A 1 104 ? 5.862 -10.643 -8.229 1.00 75.56 104 SER A CA 1
ATOM 817 C C . SER A 1 104 ? 4.701 -9.640 -8.266 1.00 75.56 104 SER A C 1
ATOM 819 O O . SER A 1 104 ? 3.692 -9.800 -7.577 1.00 75.56 104 SER A O 1
ATOM 821 N N . ILE A 1 105 ? 4.869 -8.535 -9.004 1.00 76.75 105 ILE A N 1
ATOM 822 C CA . ILE A 1 105 ? 3.976 -7.365 -8.894 1.00 76.75 105 ILE A CA 1
ATOM 823 C C . ILE A 1 105 ? 3.644 -6.732 -10.242 1.00 76.75 105 ILE A C 1
ATOM 825 O O . ILE A 1 105 ? 4.484 -6.632 -11.135 1.00 76.75 105 ILE A O 1
ATOM 829 N N . VAL A 1 106 ? 2.413 -6.228 -10.339 1.00 80.75 106 VAL A N 1
ATOM 830 C CA . VAL A 1 106 ? 1.974 -5.317 -11.399 1.00 80.75 106 VAL A CA 1
ATOM 831 C C . VAL A 1 106 ? 1.858 -3.899 -10.842 1.00 80.75 106 VAL A C 1
ATOM 833 O O . VAL A 1 106 ? 1.145 -3.667 -9.865 1.00 80.75 106 VAL A O 1
ATOM 836 N N . VAL A 1 107 ? 2.540 -2.941 -11.470 1.00 80.56 107 VAL A N 1
ATOM 837 C CA . VAL A 1 107 ? 2.470 -1.516 -11.124 1.00 80.56 107 VAL A CA 1
ATOM 838 C C . VAL A 1 107 ? 1.928 -0.721 -12.302 1.00 80.56 107 VAL A C 1
ATOM 840 O O . VAL A 1 107 ? 2.488 -0.758 -13.394 1.00 80.56 107 VAL A O 1
ATOM 843 N N . ILE A 1 108 ? 0.873 0.048 -12.055 1.00 84.44 108 ILE A N 1
ATOM 844 C CA . ILE A 1 108 ? 0.316 1.032 -12.979 1.00 84.44 108 ILE A CA 1
ATOM 845 C C . ILE A 1 108 ? 0.482 2.406 -12.330 1.00 84.44 108 ILE A C 1
ATOM 847 O O .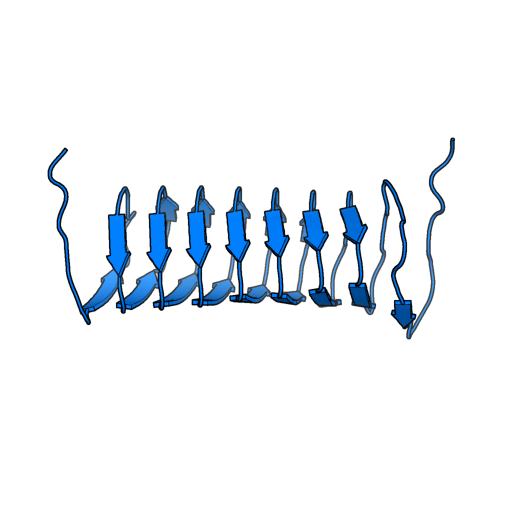 ILE A 1 108 ? -0.101 2.674 -11.278 1.00 84.44 108 ILE A O 1
ATOM 851 N N . SER A 1 109 ? 1.298 3.276 -12.925 1.00 82.19 109 SER A N 1
ATOM 852 C CA . SER A 1 109 ? 1.621 4.588 -12.354 1.00 82.19 109 SER A CA 1
ATOM 853 C C . SER A 1 109 ? 1.393 5.725 -13.337 1.00 82.19 109 SER A C 1
ATOM 855 O O . SER A 1 109 ? 2.049 5.803 -14.374 1.00 82.19 109 SER A O 1
ATOM 857 N N . ASN A 1 110 ? 0.544 6.674 -12.959 1.00 84.50 110 ASN A N 1
ATOM 858 C CA . ASN A 1 110 ? 0.454 7.980 -13.603 1.00 84.50 110 ASN A CA 1
ATOM 859 C C . ASN A 1 110 ? 1.121 9.028 -12.704 1.00 84.50 110 ASN A C 1
ATOM 861 O O . ASN A 1 110 ? 0.456 9.836 -12.062 1.00 84.50 110 ASN A O 1
ATOM 865 N N . GLY A 1 111 ? 2.435 8.912 -12.541 1.00 80.94 111 GLY A N 1
ATOM 866 C CA . GLY A 1 111 ? 3.204 9.770 -11.652 1.00 80.94 111 GLY A CA 1
ATOM 867 C C . GLY A 1 111 ? 4.643 9.296 -11.474 1.00 80.94 111 GLY A C 1
ATOM 868 O O . GLY A 1 111 ? 5.018 8.199 -11.896 1.00 80.94 111 GLY A O 1
ATOM 869 N N . THR A 1 112 ? 5.450 10.125 -10.816 1.00 83.00 112 THR A N 1
ATOM 870 C CA . THR A 1 112 ? 6.889 9.892 -10.614 1.00 83.00 112 THR A CA 1
ATOM 871 C C . THR A 1 112 ? 7.202 8.639 -9.784 1.00 83.00 112 THR A C 1
ATOM 873 O O . THR A 1 112 ? 6.726 8.508 -8.651 1.00 83.00 112 THR A O 1
ATOM 876 N N . MET A 1 113 ? 8.094 7.780 -10.288 1.00 81.56 113 MET A N 1
ATOM 877 C CA . MET A 1 113 ? 8.621 6.614 -9.562 1.00 81.56 113 MET A CA 1
ATOM 878 C C . MET A 1 113 ? 10.131 6.719 -9.349 1.00 81.56 113 MET A C 1
ATOM 880 O O . MET A 1 113 ? 10.875 6.983 -10.291 1.00 81.56 113 MET A O 1
ATOM 884 N N . ARG A 1 114 ? 10.606 6.513 -8.115 1.00 81.12 114 ARG A N 1
ATOM 885 C CA . ARG A 1 114 ? 12.036 6.605 -7.762 1.00 81.12 114 ARG A CA 1
ATOM 886 C C . ARG A 1 114 ? 12.464 5.506 -6.797 1.00 81.12 114 ARG A C 1
ATOM 888 O O . ARG A 1 114 ? 11.710 5.191 -5.879 1.00 81.12 114 ARG A O 1
ATOM 895 N N . GLN A 1 115 ? 13.712 5.052 -6.909 1.00 76.25 115 GLN A N 1
ATOM 896 C CA . GLN A 1 115 ? 14.364 4.171 -5.928 1.00 76.25 115 GLN A CA 1
ATOM 897 C C . GLN A 1 115 ? 13.583 2.868 -5.728 1.00 76.25 115 GLN A C 1
ATOM 899 O O . GLN A 1 115 ? 12.851 2.703 -4.751 1.00 76.25 115 GLN A O 1
ATOM 904 N N . PHE A 1 116 ? 13.681 1.957 -6.688 1.00 74.75 116 PHE A N 1
ATOM 905 C CA . PHE A 1 116 ? 13.040 0.651 -6.598 1.00 74.75 116 PHE A CA 1
ATOM 906 C C . PHE A 1 116 ? 14.037 -0.470 -6.872 1.00 74.75 116 PHE A C 1
ATOM 908 O O . PHE A 1 116 ? 14.970 -0.300 -7.660 1.00 74.75 116 PHE A O 1
ATOM 915 N N . SER A 1 117 ? 13.796 -1.602 -6.213 1.00 72.31 117 SER A N 1
ATOM 916 C CA . SER A 1 117 ? 14.458 -2.882 -6.459 1.00 72.31 117 SER A CA 1
ATOM 917 C C . SER A 1 117 ? 13.395 -3.917 -6.812 1.00 72.31 117 SER A C 1
ATOM 919 O O . SER A 1 117 ? 12.347 -3.983 -6.158 1.00 72.31 117 SER A O 1
ATOM 921 N N . LEU A 1 118 ? 13.635 -4.658 -7.893 1.00 71.12 118 LEU A N 1
ATOM 922 C CA . LEU A 1 118 ? 12.624 -5.461 -8.576 1.00 71.12 118 LEU A CA 1
ATOM 923 C C . LEU A 1 118 ? 13.012 -6.930 -8.634 1.00 71.12 118 LEU A C 1
ATOM 925 O O . LEU A 1 118 ? 14.168 -7.252 -8.891 1.00 71.12 118 LEU A O 1
ATOM 929 N N . ASN A 1 119 ? 12.004 -7.788 -8.503 1.00 70.00 119 ASN A N 1
ATOM 930 C CA . ASN A 1 119 ? 12.044 -9.177 -8.928 1.00 70.00 119 ASN A CA 1
ATOM 931 C C . ASN A 1 119 ? 10.668 -9.562 -9.506 1.00 70.00 119 ASN A C 1
ATOM 933 O O . ASN A 1 119 ? 9.653 -9.366 -8.834 1.00 70.00 119 ASN A O 1
ATOM 937 N N . ASN A 1 120 ? 10.619 -10.066 -10.745 1.00 70.88 120 ASN A N 1
ATOM 938 C CA . ASN A 1 120 ? 9.395 -10.446 -11.471 1.00 70.88 120 ASN A CA 1
ATOM 939 C C . ASN A 1 120 ? 8.293 -9.374 -11.445 1.00 70.88 120 ASN A C 1
ATOM 941 O O . ASN A 1 120 ? 7.341 -9.426 -10.666 1.00 70.88 120 ASN A O 1
ATOM 945 N N . MET A 1 121 ? 8.414 -8.379 -12.318 1.00 71.69 121 MET A N 1
ATOM 946 C CA . MET A 1 121 ? 7.522 -7.221 -12.329 1.00 71.69 121 MET A CA 1
ATOM 947 C C . MET A 1 121 ? 6.993 -6.892 -13.718 1.00 71.69 121 MET A C 1
ATOM 949 O O . MET A 1 121 ? 7.735 -6.984 -14.696 1.00 71.69 121 MET A O 1
ATOM 953 N N . VAL A 1 122 ? 5.753 -6.402 -13.767 1.00 76.06 122 VAL A N 1
ATOM 954 C CA . VAL A 1 122 ? 5.193 -5.675 -14.912 1.00 76.06 122 VAL A CA 1
ATOM 955 C C . VAL A 1 122 ? 4.927 -4.241 -14.485 1.00 76.06 122 VAL A C 1
ATOM 957 O O . VAL A 1 122 ? 4.189 -4.002 -13.531 1.00 76.06 122 VAL A O 1
ATOM 960 N N . VAL A 1 123 ? 5.515 -3.278 -15.191 1.00 75.81 123 VAL A N 1
ATOM 961 C CA . VAL A 1 123 ? 5.279 -1.853 -14.931 1.00 75.81 123 VAL A CA 1
ATOM 962 C C . VAL A 1 123 ? 4.735 -1.180 -16.177 1.00 75.81 123 VAL A C 1
ATOM 964 O O . VAL A 1 123 ? 5.291 -1.341 -17.264 1.00 75.81 123 VAL A O 1
ATOM 967 N N . ILE A 1 124 ? 3.661 -0.422 -15.977 1.00 80.31 124 ILE A N 1
ATOM 968 C CA . ILE A 1 124 ? 3.032 0.456 -16.956 1.00 80.31 124 ILE A CA 1
ATOM 969 C C . ILE A 1 124 ? 3.053 1.858 -16.351 1.00 80.31 124 ILE A C 1
ATOM 971 O O . ILE A 1 124 ? 2.481 2.089 -15.282 1.00 80.31 124 ILE A O 1
ATOM 975 N N . SER A 1 125 ? 3.731 2.799 -17.003 1.00 77.06 125 SER A N 1
ATOM 976 C CA . SER A 1 125 ? 3.723 4.193 -16.571 1.00 77.06 125 SER A CA 1
ATOM 977 C C . SER A 1 125 ? 3.648 5.163 -17.734 1.00 77.06 125 SER A C 1
ATOM 979 O O . SER A 1 125 ? 4.258 4.947 -18.779 1.00 77.06 125 SER A O 1
ATOM 981 N N . ASN A 1 126 ? 2.956 6.272 -17.491 1.00 76.81 126 ASN A N 1
ATOM 982 C CA . ASN A 1 126 ? 2.895 7.406 -18.416 1.00 76.81 126 ASN A CA 1
ATOM 983 C C . ASN A 1 126 ? 3.926 8.494 -18.071 1.00 76.81 126 ASN A C 1
ATOM 985 O O . ASN A 1 126 ? 4.028 9.495 -18.770 1.00 76.81 126 ASN A O 1
ATOM 989 N N . GLU A 1 127 ? 4.671 8.317 -16.974 1.00 74.31 127 GLU A N 1
ATOM 990 C CA . GLU A 1 127 ? 5.610 9.304 -16.438 1.00 74.31 127 GLU A CA 1
ATOM 991 C C . GLU A 1 127 ? 6.976 8.693 -16.082 1.00 74.31 127 GLU A C 1
ATOM 993 O O . GLU A 1 127 ? 7.217 7.494 -16.246 1.00 74.31 127 GLU A O 1
ATOM 998 N N . THR A 1 128 ? 7.884 9.546 -15.596 1.00 70.25 128 THR A N 1
ATOM 999 C CA . THR A 1 128 ? 9.302 9.254 -15.378 1.00 70.25 128 THR A CA 1
ATOM 1000 C C . THR A 1 128 ? 9.564 8.213 -14.291 1.00 70.25 128 THR A C 1
ATOM 1002 O O . THR A 1 128 ? 9.013 8.258 -13.183 1.00 70.25 128 THR A O 1
ATOM 1005 N N . ILE A 1 129 ? 10.520 7.335 -14.589 1.00 74.06 129 ILE A N 1
ATOM 1006 C CA . ILE A 1 129 ? 10.986 6.259 -13.721 1.00 74.06 129 ILE A CA 1
ATOM 1007 C C . ILE A 1 129 ? 12.490 6.397 -13.488 1.00 74.06 129 ILE A C 1
ATOM 1009 O O . ILE A 1 129 ? 13.260 6.480 -14.440 1.00 74.06 129 ILE A O 1
ATOM 1013 N N . PHE A 1 130 ? 12.903 6.345 -12.220 1.00 75.75 130 PHE A N 1
ATOM 1014 C CA . PHE A 1 130 ? 14.306 6.357 -11.798 1.00 75.75 130 PHE A CA 1
ATOM 1015 C C . PHE A 1 130 ? 14.634 5.085 -10.982 1.00 75.75 130 PHE A C 1
ATOM 1017 O O . PHE A 1 130 ? 14.440 5.090 -9.756 1.00 75.75 130 PHE A O 1
ATOM 1024 N N . PRO A 1 131 ? 15.061 3.983 -11.637 1.00 66.12 131 PRO A N 1
ATOM 1025 C CA . PRO A 1 131 ? 15.499 2.755 -10.966 1.00 66.12 131 PRO A CA 1
ATOM 1026 C C . PRO A 1 131 ? 16.792 2.963 -10.180 1.00 66.12 131 PRO A C 1
ATOM 1028 O O . PRO A 1 131 ? 17.658 3.707 -10.624 1.00 66.12 131 PRO A O 1
ATOM 1031 N N . GLU A 1 132 ? 16.957 2.247 -9.065 1.00 61.81 132 GLU A N 1
ATOM 1032 C CA . GLU A 1 132 ? 18.273 2.109 -8.413 1.00 61.81 132 GLU A CA 1
ATOM 1033 C C . GLU A 1 132 ? 18.944 0.778 -8.775 1.00 61.81 132 GLU A C 1
ATOM 1035 O O . GLU A 1 132 ? 20.154 0.755 -8.964 1.00 61.81 132 GLU A O 1
ATOM 1040 N N . GLN A 1 133 ? 18.187 -0.321 -8.915 1.00 55.00 133 GLN A N 1
ATOM 1041 C CA . GLN A 1 133 ? 18.705 -1.635 -9.324 1.00 55.00 133 GLN A CA 1
ATOM 1042 C C . GLN A 1 133 ? 17.627 -2.417 -10.095 1.00 55.00 133 GLN A C 1
ATOM 1044 O O . GLN A 1 133 ? 16.471 -2.465 -9.670 1.00 55.00 133 GLN A O 1
ATOM 1049 N N . TYR A 1 134 ? 17.988 -3.026 -11.230 1.00 55.19 134 TYR A N 1
ATOM 1050 C CA . TYR A 1 134 ? 17.062 -3.765 -12.098 1.00 55.19 134 TYR A CA 1
ATOM 1051 C C . TYR A 1 134 ? 17.452 -5.244 -12.186 1.00 55.19 134 TYR A C 1
ATOM 1053 O O . TYR A 1 134 ? 18.539 -5.555 -12.665 1.00 55.19 134 TYR A O 1
ATOM 1061 N N . TYR A 1 135 ? 16.556 -6.149 -11.778 1.00 51.19 135 TYR A N 1
ATOM 1062 C CA . TYR A 1 135 ? 16.722 -7.595 -11.948 1.00 51.19 135 TYR A CA 1
ATOM 1063 C C . TYR A 1 135 ? 15.394 -8.231 -12.415 1.00 51.19 135 TYR A C 1
ATOM 1065 O O . TYR A 1 135 ? 14.406 -8.250 -11.689 1.00 51.19 135 TYR A O 1
ATOM 1073 N N . GLY A 1 136 ? 15.353 -8.729 -13.658 1.00 55.75 136 GLY A N 1
ATOM 1074 C CA . GLY A 1 136 ? 14.329 -9.683 -14.128 1.00 55.75 136 GLY A CA 1
ATOM 1075 C C . GLY A 1 136 ? 12.873 -9.196 -14.280 1.00 55.75 136 GLY A C 1
ATOM 1076 O O . GLY A 1 136 ? 11.957 -9.961 -13.994 1.00 55.75 136 GLY A O 1
ATOM 1077 N N . GLY A 1 137 ? 12.615 -7.955 -14.712 1.00 58.59 137 GLY A N 1
ATOM 1078 C CA . GLY A 1 137 ? 11.253 -7.453 -14.992 1.00 58.59 137 GLY A CA 1
ATOM 1079 C C . GLY A 1 137 ? 10.922 -7.325 -16.487 1.00 58.59 137 GLY A C 1
ATOM 1080 O O . GLY A 1 137 ? 11.818 -7.234 -17.321 1.00 58.59 137 GLY A O 1
ATOM 1081 N N . HIS A 1 138 ? 9.631 -7.255 -16.827 1.00 56.56 138 HIS A N 1
ATOM 1082 C CA . HIS A 1 138 ? 9.146 -6.844 -18.149 1.00 56.56 138 HIS A CA 1
ATOM 1083 C C . HIS A 1 138 ? 8.542 -5.438 -18.055 1.00 56.56 138 HIS A C 1
ATOM 1085 O O . HIS A 1 138 ? 7.629 -5.183 -17.271 1.00 56.56 138 HIS A O 1
ATOM 1091 N N . PHE A 1 139 ? 9.051 -4.503 -18.855 1.00 60.16 139 PHE A N 1
ATOM 1092 C CA . PHE A 1 139 ? 8.609 -3.110 -18.844 1.00 60.16 139 PHE A CA 1
ATOM 1093 C C . PHE A 1 139 ? 7.862 -2.774 -20.138 1.00 60.16 139 PHE A C 1
ATOM 1095 O O . PHE A 1 139 ? 8.429 -2.941 -21.218 1.00 60.16 139 PHE A O 1
ATOM 1102 N N . LYS A 1 140 ? 6.615 -2.287 -20.049 1.00 50.28 140 LYS A N 1
ATOM 1103 C CA . LYS A 1 140 ? 5.844 -1.822 -21.214 1.00 50.28 140 LYS A CA 1
ATOM 1104 C C . LYS A 1 140 ? 5.666 -0.306 -21.108 1.00 50.28 140 LYS A C 1
ATOM 1106 O O . LYS A 1 140 ? 5.223 0.194 -20.078 1.00 50.28 140 LYS A O 1
ATOM 1111 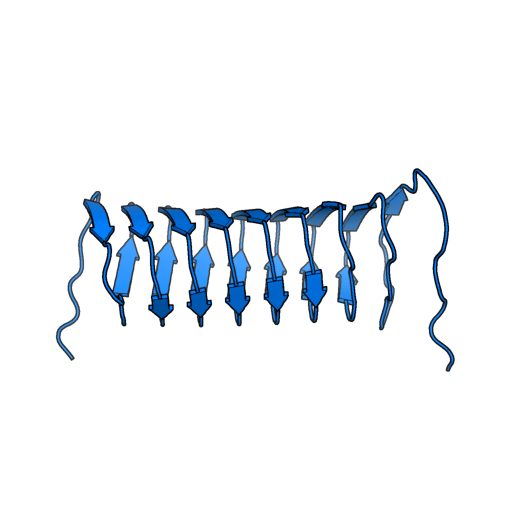N N . ARG A 1 141 ? 6.106 0.421 -22.139 1.00 58.16 141 ARG A N 1
ATOM 1112 C CA . ARG A 1 141 ? 6.312 1.876 -22.123 1.00 58.16 141 ARG A CA 1
ATOM 1113 C C . ARG A 1 141 ? 5.471 2.510 -23.223 1.00 58.16 141 ARG A C 1
ATOM 1115 O O . ARG A 1 141 ? 5.696 2.172 -24.380 1.00 58.16 141 ARG A O 1
ATOM 1122 N N . ASP A 1 142 ? 4.576 3.429 -22.866 1.00 51.25 142 ASP A N 1
ATOM 1123 C CA . ASP A 1 142 ? 3.751 4.114 -23.866 1.00 51.25 142 ASP A CA 1
ATOM 1124 C C . ASP A 1 142 ? 4.347 5.462 -24.314 1.00 51.25 142 ASP A C 1
ATOM 1126 O O . ASP A 1 142 ? 3.978 5.890 -25.394 1.00 51.25 142 ASP A O 1
ATOM 1130 N N . ASN A 1 143 ? 5.296 6.091 -23.584 1.00 44.22 143 ASN A N 1
ATOM 1131 C CA . ASN A 1 143 ? 6.085 7.275 -24.014 1.00 44.22 143 ASN A CA 1
ATOM 1132 C C . ASN A 1 143 ? 7.348 7.496 -23.118 1.00 44.22 143 ASN A C 1
ATOM 1134 O O . ASN A 1 143 ? 7.276 7.342 -21.902 1.00 44.22 143 ASN A O 1
ATOM 1138 N N . GLU A 1 144 ? 8.525 7.798 -23.692 1.00 44.84 144 GLU A N 1
ATOM 1139 C CA . GLU A 1 144 ? 9.889 7.692 -23.093 1.00 44.84 144 GLU A CA 1
ATOM 1140 C C . GLU A 1 144 ? 10.292 8.794 -22.072 1.00 44.84 144 GLU A C 1
ATOM 1142 O O . GLU A 1 144 ? 9.963 9.960 -22.240 1.00 44.84 144 GLU A O 1
ATOM 1147 N N . THR A 1 145 ? 11.011 8.524 -20.965 1.00 43.75 145 THR A N 1
ATOM 1148 C CA . THR A 1 145 ? 12.495 8.471 -20.858 1.00 43.75 145 THR A CA 1
ATOM 1149 C C . THR A 1 145 ? 12.916 7.597 -19.657 1.00 43.75 145 THR A C 1
ATOM 1151 O O . THR A 1 145 ? 12.420 7.804 -18.548 1.00 43.75 145 THR A O 1
ATOM 1154 N N . ILE A 1 146 ? 13.840 6.643 -19.840 1.00 51.22 146 ILE A N 1
ATOM 1155 C CA . ILE A 1 146 ? 14.487 5.910 -18.732 1.00 51.22 146 ILE A CA 1
ATOM 1156 C C . ILE A 1 146 ? 15.881 6.498 -18.536 1.00 51.22 146 ILE A C 1
ATOM 1158 O O . ILE A 1 146 ? 16.690 6.455 -19.459 1.00 51.22 146 ILE A O 1
ATOM 1162 N N . PHE A 1 147 ? 16.174 7.012 -17.341 1.00 45.81 147 PHE A N 1
ATOM 1163 C CA . PHE A 1 147 ? 17.541 7.380 -16.981 1.00 45.81 147 PHE A CA 1
ATOM 1164 C C . PHE A 1 147 ? 18.249 6.138 -16.424 1.00 45.81 147 PHE A C 1
ATOM 1166 O O . PHE A 1 147 ? 17.814 5.625 -15.387 1.00 45.81 147 PHE A O 1
ATOM 1173 N N . P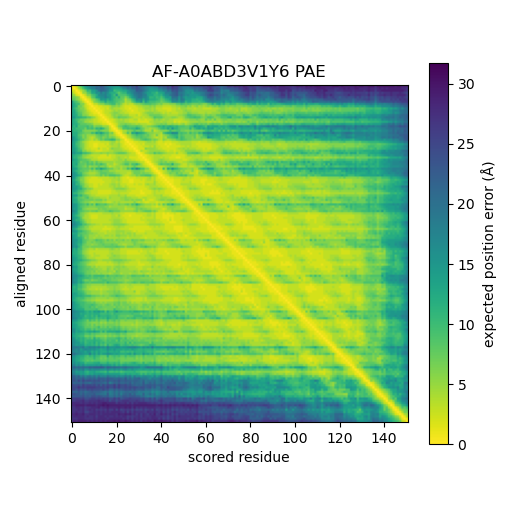RO A 1 148 ? 19.285 5.608 -17.102 1.00 41.69 148 PRO A N 1
ATOM 1174 C CA . PRO A 1 148 ? 20.095 4.538 -16.539 1.00 41.69 148 PRO A CA 1
ATOM 1175 C C . PRO A 1 148 ? 20.811 5.030 -15.274 1.00 41.69 148 PRO A C 1
ATOM 1177 O O . PRO A 1 148 ? 21.130 6.212 -15.143 1.00 41.69 148 PRO A O 1
ATOM 1180 N N . SER A 1 149 ? 21.058 4.114 -14.339 1.00 42.75 149 SER A N 1
ATOM 1181 C CA . SER A 1 149 ? 21.904 4.369 -13.175 1.00 42.75 149 SER A CA 1
ATOM 1182 C C . SER A 1 149 ? 23.330 4.654 -13.644 1.00 42.75 149 SER A C 1
ATOM 1184 O O . SER A 1 149 ? 23.957 3.784 -14.251 1.00 42.75 149 SER A O 1
ATOM 1186 N N . THR A 1 150 ? 23.848 5.847 -13.366 1.00 35.97 150 THR A N 1
ATOM 1187 C CA . THR A 1 150 ? 25.286 6.109 -13.462 1.00 35.97 150 THR A CA 1
ATOM 1188 C C . THR A 1 150 ? 25.975 5.274 -12.382 1.00 35.97 150 THR A C 1
ATOM 1190 O O . THR A 1 150 ? 25.663 5.446 -11.202 1.00 35.97 150 THR A O 1
ATOM 1193 N N . ILE A 1 151 ? 26.825 4.328 -12.794 1.00 38.28 151 ILE A N 1
ATOM 1194 C CA . ILE A 1 151 ? 27.782 3.646 -11.906 1.00 38.28 151 ILE A CA 1
ATOM 1195 C C . ILE A 1 151 ? 28.864 4.651 -11.516 1.00 38.28 151 ILE A C 1
ATOM 1197 O O . ILE A 1 151 ? 29.287 5.412 -12.418 1.00 38.28 151 ILE A O 1
#

Solvent-accessible surface area (backbone atoms only — not comparable to full-atom values): 7318 Å² total; per-residue (Å²): 135,90,83,68,84,57,73,74,45,78,47,80,39,80,51,76,47,70,69,50,53,44,43,40,37,38,40,40,34,59,31,39,40,38,43,39,42,40,39,48,34,41,38,41,35,43,34,39,41,37,43,38,40,42,35,48,32,42,38,40,36,42,37,38,40,38,43,38,40,40,33,48,31,41,39,39,38,42,37,42,40,37,44,36,40,42,34,48,33,41,39,39,37,39,36,41,39,36,42,37,42,42,36,47,32,39,39,40,30,59,30,46,36,38,44,33,40,50,36,45,34,41,42,40,37,74,47,50,44,39,57,69,49,88,43,75,61,53,78,54,76,86,60,92,64,78,60,77,70,84,127

Foldseek 3Di:
DDADEDAEEEEEDADEAEDHEYEHYEYEYQEEYEAYEYENYEYAYNYEYEAYEYECYEYEYEEEYEAYEYENYEYEYEEYYEQYEYENYEYEYEEEAYHYEYYQYEYEYAYEYEEYDDDEYEYEYPDEYHYPDDDHYDYDYPDDDYDDDDD